Protein AF-A0A357C539-F1 (afdb_monomer_lite)

Secondary structure (DSSP, 8-state):
--HHHHHHHHHHHHHHHHHHHHHHHHHHHHHHHHHH--PPPSS---HHHHHHHHHHHHHHHHHHHHHHHHHHHHHHHHHHHHHHHHHHHHHHHHHHHHSS--S-HHHHHH-EEEEEETTTEEEEEESS-S--B-TT-PBB-TTSPBEEE-TTT--EEE-STT-TT-

Radius of gyration: 34.18 Å; chains: 1; bounding box: 101×42×67 Å

Foldseek 3Di:
DPPVVVVVVVVVVVVVVVVVVVVVVVVVVVVVCVVPDPDDPPPDDDPVVVVVVVVVVVVVVVVVVVVVVVVLVVVLVVQQVVVQVLLLVLQVVVCVVVVFGDPDVLCQQPDWDFDDDPPRDTDTHGSDPDFDADPVRFGAGSVRFGWDADRVVRDIWGPPPPTRVD

pLDDT: mean 78.16, std 15.71, range [50.94, 96.81]

Structure (mmCIF, N/CA/C/O backbone):
data_AF-A0A357C539-F1
#
_entry.id   AF-A0A357C539-F1
#
loop_
_atom_site.group_PDB
_atom_site.id
_atom_site.type_symbol
_atom_site.label_atom_id
_atom_site.label_alt_id
_atom_site.label_comp_id
_atom_site.label_asym_id
_atom_site.label_entity_id
_atom_site.label_seq_id
_atom_site.pdbx_PDB_ins_code
_atom_site.Cartn_x
_atom_site.Cartn_y
_atom_site.Cartn_z
_atom_site.occupancy
_atom_site.B_iso_or_equiv
_atom_site.auth_seq_id
_atom_site.auth_comp_id
_atom_site.auth_as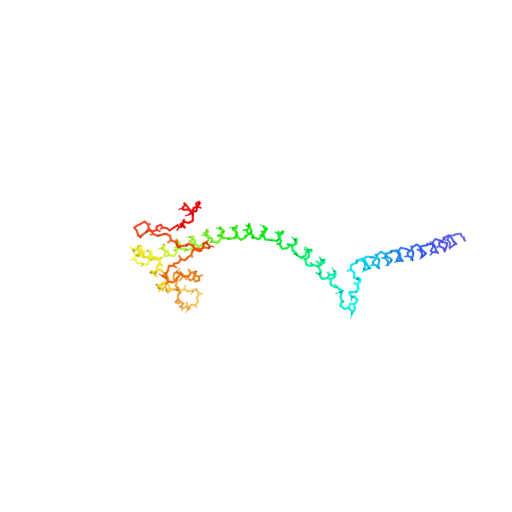ym_id
_atom_site.auth_atom_id
_atom_site.pdbx_PDB_model_num
ATOM 1 N N . MET A 1 1 ? 82.696 26.748 -5.725 1.00 58.19 1 MET A N 1
ATOM 2 C CA . MET A 1 1 ? 81.930 27.420 -6.805 1.00 58.19 1 MET A CA 1
ATOM 3 C C . MET A 1 1 ? 81.273 26.423 -7.784 1.00 58.19 1 MET A C 1
ATOM 5 O O . MET A 1 1 ? 81.082 26.758 -8.939 1.00 58.19 1 MET A O 1
ATOM 9 N N . MET A 1 2 ? 80.866 25.218 -7.344 1.00 52.69 2 MET A N 1
ATOM 10 C CA . MET A 1 2 ? 80.250 24.195 -8.223 1.00 52.69 2 MET A CA 1
ATOM 11 C C . MET A 1 2 ? 78.790 23.841 -7.873 1.00 52.69 2 MET A C 1
ATOM 13 O O . MET A 1 2 ? 78.091 23.266 -8.700 1.00 52.69 2 MET A O 1
ATOM 17 N N . SER A 1 3 ? 78.261 24.247 -6.710 1.00 50.94 3 SER A N 1
ATOM 18 C CA . SER A 1 3 ? 76.890 23.885 -6.295 1.00 50.94 3 SER A CA 1
ATOM 19 C C . SER A 1 3 ? 75.779 24.757 -6.904 1.00 50.94 3 SER A C 1
ATOM 21 O O . SER A 1 3 ? 74.634 24.319 -6.996 1.00 50.94 3 SER A O 1
ATOM 23 N N . LYS A 1 4 ? 76.091 25.978 -7.371 1.00 54.41 4 LYS A N 1
ATOM 24 C CA . LYS A 1 4 ? 75.103 26.871 -8.015 1.00 54.41 4 LYS A CA 1
ATOM 25 C C . LYS A 1 4 ? 74.830 26.515 -9.484 1.00 54.41 4 LYS A C 1
ATOM 27 O O . LYS A 1 4 ? 73.729 26.764 -9.965 1.00 54.41 4 LYS A O 1
ATOM 32 N N . LEU A 1 5 ? 75.794 25.899 -10.174 1.00 54.47 5 LEU A N 1
ATOM 33 C CA . LEU A 1 5 ? 75.649 25.459 -11.569 1.00 54.47 5 LEU A CA 1
ATOM 34 C C . LEU A 1 5 ? 74.793 24.189 -11.686 1.00 54.47 5 LEU A C 1
ATOM 36 O O . LEU A 1 5 ? 73.927 24.121 -12.554 1.00 54.47 5 LEU A O 1
ATOM 40 N N . PHE A 1 6 ? 74.939 23.244 -10.753 1.00 54.19 6 PHE A N 1
ATOM 41 C CA . PHE A 1 6 ? 74.135 22.018 -10.740 1.00 54.19 6 PHE A CA 1
ATOM 42 C C . PHE A 1 6 ? 72.657 22.285 -10.389 1.00 54.19 6 PHE A C 1
ATOM 44 O O . PHE A 1 6 ? 71.750 21.732 -11.009 1.00 54.19 6 PHE A O 1
ATOM 51 N N . LYS A 1 7 ? 72.390 23.231 -9.473 1.00 54.25 7 LYS A N 1
ATOM 52 C CA . LYS A 1 7 ? 71.017 23.627 -9.108 1.00 54.25 7 LYS A CA 1
ATOM 53 C C . LYS A 1 7 ? 70.285 24.366 -10.242 1.00 54.25 7 LYS A C 1
ATOM 55 O O . LYS A 1 7 ? 69.083 24.183 -10.405 1.00 54.25 7 LYS A O 1
ATOM 60 N N . LYS A 1 8 ? 71.002 25.155 -11.058 1.00 52.91 8 LYS A N 1
ATOM 61 C CA . LYS A 1 8 ? 70.430 25.865 -12.221 1.00 52.91 8 LYS A CA 1
ATOM 62 C C . LYS A 1 8 ? 70.112 24.924 -13.392 1.00 52.91 8 LYS A C 1
ATOM 64 O O . LYS A 1 8 ? 69.188 25.206 -14.146 1.00 52.91 8 LYS A O 1
ATOM 69 N N . PHE A 1 9 ? 70.833 23.807 -13.517 1.00 53.62 9 PHE A N 1
ATOM 70 C CA . PHE A 1 9 ? 70.525 22.764 -14.500 1.00 53.62 9 PHE A CA 1
ATOM 71 C C . PHE A 1 9 ? 69.308 21.928 -14.067 1.00 53.62 9 PHE A C 1
ATOM 73 O O . PHE A 1 9 ? 68.380 21.757 -14.848 1.00 53.62 9 PHE A O 1
ATOM 80 N N . SER A 1 10 ? 69.233 21.540 -12.786 1.00 55.34 10 SER A N 1
ATOM 81 C CA . SER A 1 10 ? 68.097 20.776 -12.241 1.00 55.34 10 SER A CA 1
ATOM 82 C C . SER A 1 10 ? 66.758 21.538 -12.253 1.00 55.34 10 SER A C 1
ATOM 84 O O . SER A 1 10 ? 65.717 20.912 -12.429 1.00 55.34 10 SER A O 1
ATOM 86 N N . MET A 1 11 ? 66.763 22.874 -12.134 1.00 54.34 11 MET A N 1
ATOM 87 C CA . MET A 1 11 ? 65.548 23.706 -12.247 1.00 54.34 11 MET A CA 1
ATOM 88 C C . MET A 1 11 ? 65.058 23.928 -13.688 1.00 54.34 11 MET A C 1
ATOM 90 O O . MET A 1 11 ? 63.922 24.356 -13.879 1.00 54.34 11 MET A O 1
ATOM 94 N N . ARG A 1 12 ? 65.891 23.678 -14.708 1.00 55.75 12 ARG A N 1
ATOM 95 C CA . ARG A 1 12 ? 65.508 23.887 -16.115 1.00 55.75 12 ARG A CA 1
ATOM 96 C C . ARG A 1 12 ? 64.710 22.708 -16.680 1.00 55.75 12 ARG A C 1
ATOM 98 O O . ARG A 1 12 ? 63.835 22.922 -17.513 1.00 55.75 12 ARG A O 1
ATOM 105 N N . ASP A 1 13 ? 64.956 21.501 -16.174 1.00 56.69 13 ASP A N 1
ATOM 106 C CA . ASP A 1 13 ? 64.298 20.278 -16.652 1.00 56.69 13 ASP A CA 1
ATOM 107 C C . ASP A 1 13 ? 62.972 19.979 -15.927 1.00 56.69 13 ASP A C 1
ATOM 109 O O . ASP A 1 13 ? 62.104 19.304 -16.484 1.00 56.69 13 ASP A O 1
ATOM 113 N N . SER A 1 14 ? 62.755 20.523 -14.721 1.00 58.53 14 SER A N 1
ATOM 114 C CA . SER A 1 14 ? 61.496 20.342 -13.979 1.00 58.53 14 SER A CA 1
ATOM 115 C C . SER A 1 14 ? 60.322 21.093 -14.619 1.00 58.53 14 SER A C 1
ATOM 117 O O . SER A 1 14 ? 59.247 20.524 -14.783 1.00 58.53 14 SER A O 1
ATOM 119 N N . GLY A 1 15 ? 60.537 22.330 -15.086 1.00 59.41 15 GLY A N 1
ATOM 120 C CA . GLY A 1 15 ? 59.488 23.128 -15.740 1.00 59.41 15 GLY A CA 1
ATOM 121 C C . GLY A 1 15 ? 59.016 22.565 -17.090 1.00 59.41 15 GLY A C 1
ATOM 122 O O . GLY A 1 15 ? 57.863 22.762 -17.479 1.00 59.41 15 GLY A O 1
ATOM 123 N N . PHE A 1 16 ? 59.874 21.822 -17.800 1.00 58.28 16 PHE A N 1
ATOM 124 C CA . PHE A 1 16 ? 59.505 21.155 -19.054 1.00 58.28 16 PHE A CA 1
ATOM 125 C C . PHE A 1 16 ? 58.640 19.909 -18.809 1.00 58.28 16 PHE A C 1
ATOM 127 O O . PHE A 1 16 ? 57.715 19.641 -19.575 1.00 58.28 16 PHE A O 1
ATOM 134 N N . LYS A 1 17 ? 58.891 19.177 -17.715 1.00 58.53 17 LYS A N 1
ATOM 135 C CA . LYS A 1 17 ? 58.128 17.976 -17.352 1.00 58.53 17 LYS A CA 1
ATOM 136 C C . LYS A 1 17 ? 56.713 18.318 -16.867 1.00 58.53 17 LYS A C 1
ATOM 138 O O . LYS A 1 17 ? 55.757 17.707 -17.340 1.00 58.53 17 LYS A O 1
ATOM 143 N N . ASP A 1 18 ? 56.566 19.374 -16.066 1.00 60.31 18 ASP A N 1
ATOM 144 C CA . ASP A 1 18 ? 55.257 19.866 -15.603 1.00 60.31 18 ASP A CA 1
ATOM 145 C C . ASP A 1 18 ? 54.414 20.446 -16.759 1.00 60.31 18 ASP A C 1
ATOM 147 O O . ASP A 1 18 ? 53.193 20.268 -16.823 1.00 60.31 18 ASP A O 1
ATOM 151 N N . SER A 1 19 ? 55.067 21.074 -17.744 1.00 60.16 19 SER A N 1
ATOM 152 C CA . SER A 1 19 ? 54.404 21.554 -18.967 1.00 60.16 19 SER A CA 1
ATOM 153 C C . SER A 1 19 ? 53.908 20.397 -19.849 1.00 60.16 19 SER A C 1
ATOM 155 O O . SER A 1 19 ? 52.830 20.473 -20.433 1.00 60.16 19 SER A O 1
ATOM 157 N N . GLN A 1 20 ? 54.653 19.290 -19.927 1.00 62.91 20 GLN A N 1
ATOM 158 C CA . GLN A 1 20 ? 54.233 18.100 -20.678 1.00 62.91 20 GLN A CA 1
ATOM 159 C C . GLN A 1 20 ? 53.087 17.351 -19.978 1.00 62.91 20 GLN A C 1
ATOM 161 O O . GLN A 1 20 ? 52.153 16.894 -20.641 1.00 62.91 20 GLN A O 1
ATOM 166 N N . GLU A 1 21 ? 53.103 17.258 -18.645 1.00 62.12 21 GLU A N 1
ATOM 167 C CA . GLU A 1 21 ? 52.018 16.627 -17.882 1.00 62.12 21 GLU A CA 1
ATOM 168 C C . GLU A 1 21 ? 50.714 17.432 -17.940 1.00 62.12 21 GLU A C 1
ATOM 170 O O . GLU A 1 21 ? 49.644 16.853 -18.147 1.00 62.12 21 GLU A O 1
ATOM 175 N N . THR A 1 22 ? 50.786 18.763 -17.853 1.00 61.53 22 THR A N 1
ATOM 176 C CA . THR A 1 22 ? 49.608 19.641 -17.981 1.00 61.53 22 THR A CA 1
ATOM 177 C C . THR A 1 22 ? 49.004 19.600 -19.389 1.00 61.53 22 THR A C 1
ATOM 179 O O . THR A 1 22 ? 47.782 19.484 -19.523 1.00 61.53 22 THR A O 1
ATOM 182 N N . LEU A 1 23 ? 49.827 19.557 -20.445 1.00 60.47 23 LEU A N 1
ATOM 183 C CA . LEU A 1 23 ? 49.361 19.359 -21.826 1.00 60.47 23 LEU A CA 1
ATOM 184 C C . LEU A 1 23 ? 48.703 17.986 -22.036 1.00 60.47 23 LEU A C 1
ATOM 186 O O . LEU A 1 23 ? 47.697 17.881 -22.745 1.00 60.47 23 LEU A O 1
ATOM 190 N N . ASN A 1 24 ? 49.224 16.930 -21.404 1.00 63.22 24 ASN A N 1
ATOM 191 C CA . ASN A 1 24 ? 48.674 15.580 -21.530 1.00 63.22 24 ASN A CA 1
ATOM 192 C C . ASN A 1 24 ? 47.363 15.414 -20.733 1.00 63.22 24 ASN A C 1
ATOM 194 O O . ASN A 1 24 ? 46.411 14.795 -21.217 1.00 63.22 24 ASN A O 1
ATOM 198 N N . GLN A 1 25 ? 47.249 16.045 -19.558 1.00 60.94 25 GLN A N 1
ATOM 199 C CA . GLN A 1 25 ? 45.992 16.121 -18.802 1.00 60.94 25 GLN A CA 1
ATOM 200 C C . GLN A 1 25 ? 44.920 16.942 -19.539 1.00 60.94 25 GLN A C 1
ATOM 202 O O . GLN A 1 25 ? 43.749 16.547 -19.572 1.00 60.94 25 GLN A O 1
ATOM 207 N N . GLN A 1 26 ? 45.311 18.034 -20.203 1.00 61.06 26 GLN A N 1
ATOM 208 C CA . GLN A 1 26 ? 44.409 18.850 -21.018 1.00 61.06 26 GLN A CA 1
ATOM 209 C C . GLN A 1 26 ? 43.942 18.106 -22.280 1.00 61.06 26 GLN A C 1
ATOM 211 O O . GLN A 1 26 ? 42.751 18.142 -22.603 1.00 61.06 26 GLN A O 1
ATOM 216 N N . LYS A 1 27 ? 44.828 17.348 -22.949 1.00 58.50 27 LYS A N 1
ATOM 217 C CA . LYS A 1 27 ? 44.457 16.444 -24.055 1.00 58.50 27 LYS A CA 1
ATOM 218 C C . LYS A 1 27 ? 43.490 15.349 -23.606 1.00 58.50 27 LYS A C 1
ATOM 220 O O . LYS A 1 27 ? 42.520 15.095 -24.315 1.00 58.50 27 LYS A O 1
ATOM 225 N N . ARG A 1 28 ? 43.690 14.740 -22.428 1.00 58.22 28 ARG A N 1
ATOM 226 C CA . ARG A 1 28 ? 42.778 13.712 -21.891 1.00 58.22 28 ARG A CA 1
ATOM 227 C C . ARG A 1 28 ? 41.391 14.276 -21.573 1.00 58.22 28 ARG A C 1
ATOM 229 O O . ARG A 1 28 ? 40.406 13.720 -22.050 1.00 58.22 28 ARG A O 1
ATOM 236 N N . LYS A 1 29 ? 41.286 15.416 -20.877 1.00 56.25 29 LYS A N 1
ATOM 237 C CA . LYS A 1 29 ? 39.982 16.065 -20.614 1.00 56.25 29 LYS A CA 1
ATOM 238 C C . LYS A 1 29 ? 39.277 16.530 -21.898 1.00 56.25 29 LYS A C 1
ATOM 240 O O . LYS A 1 29 ? 38.065 16.374 -22.020 1.00 56.25 29 LYS A O 1
ATOM 245 N N . SER A 1 30 ? 40.028 17.042 -22.875 1.00 56.03 30 SER A N 1
ATOM 246 C CA . SER A 1 30 ? 39.512 17.426 -24.200 1.00 56.03 30 SER A CA 1
ATOM 247 C C . SER A 1 30 ? 39.013 16.220 -25.006 1.00 56.03 30 SER A C 1
ATOM 249 O O . SER A 1 30 ? 37.950 16.275 -25.626 1.00 56.03 30 SER A O 1
ATOM 251 N N . SER A 1 31 ? 39.738 15.100 -24.946 1.00 55.47 31 SER A N 1
ATOM 252 C CA . SER A 1 31 ? 39.380 13.882 -25.673 1.00 55.47 31 SER A CA 1
ATOM 253 C C . SER A 1 31 ? 38.133 13.200 -25.108 1.00 55.47 31 SER A C 1
ATOM 255 O O . SER A 1 31 ? 37.327 12.695 -25.884 1.00 55.47 31 SER A O 1
ATOM 257 N N . PHE A 1 32 ? 37.926 13.231 -23.788 1.00 56.06 32 PHE A N 1
ATOM 258 C CA . PHE A 1 32 ? 36.685 12.735 -23.179 1.00 56.06 32 PHE A CA 1
ATOM 259 C C . PHE A 1 32 ? 35.474 13.600 -23.547 1.00 56.06 32 PHE A C 1
ATOM 261 O O . PHE A 1 32 ? 34.405 13.070 -23.847 1.00 56.06 32 PHE A O 1
ATOM 268 N N . LYS A 1 33 ? 35.644 14.929 -23.614 1.00 53.41 33 LYS A N 1
ATOM 269 C CA . LYS A 1 33 ? 34.557 15.836 -24.014 1.00 53.41 33 LYS A CA 1
ATOM 270 C C . LYS A 1 33 ? 34.108 15.597 -25.464 1.00 53.41 33 LYS A C 1
ATOM 272 O O . LYS A 1 33 ? 32.923 15.711 -25.755 1.00 53.41 33 LYS A O 1
ATOM 277 N N . LYS A 1 34 ? 35.028 15.208 -26.356 1.00 53.62 34 LYS A N 1
ATOM 278 C CA . LYS A 1 34 ? 34.727 14.895 -27.766 1.00 53.62 34 LYS A CA 1
ATOM 279 C C . LYS A 1 34 ? 33.946 13.597 -27.975 1.00 53.62 34 LYS A C 1
ATOM 281 O O . LYS A 1 34 ? 33.215 13.510 -28.954 1.00 53.62 34 LYS A O 1
ATOM 286 N N . ILE A 1 35 ? 34.093 12.617 -27.084 1.00 58.28 35 ILE A N 1
ATOM 287 C CA . ILE A 1 35 ? 33.350 11.349 -27.168 1.00 58.28 35 ILE A CA 1
ATOM 288 C C . ILE A 1 35 ? 31.910 11.522 -26.672 1.00 58.28 35 ILE A C 1
ATOM 290 O O . ILE A 1 35 ? 31.008 10.893 -27.211 1.00 58.28 35 ILE A O 1
ATOM 294 N N . PHE A 1 36 ? 31.685 12.393 -25.684 1.00 58.88 36 PHE A N 1
ATOM 295 C CA . PHE A 1 36 ? 30.380 12.508 -25.029 1.00 58.88 36 PHE A CA 1
ATOM 296 C C . PHE A 1 36 ? 29.528 13.704 -25.485 1.00 58.88 36 PHE A C 1
ATOM 298 O O . PHE A 1 36 ? 28.321 13.696 -25.285 1.00 58.88 36 PHE A O 1
ATOM 305 N N . LEU A 1 37 ? 30.111 14.738 -26.102 1.00 60.44 37 LEU A N 1
ATOM 306 C CA . LEU A 1 37 ? 29.388 15.969 -26.454 1.00 60.44 37 LEU A CA 1
ATOM 307 C C . LEU A 1 37 ? 29.718 16.429 -27.875 1.00 60.44 37 LEU A C 1
ATOM 309 O O . LEU A 1 37 ? 30.189 17.549 -28.085 1.00 60.44 37 LEU A O 1
ATOM 313 N N . LYS A 1 38 ? 29.476 15.573 -28.872 1.00 57.16 38 LYS A N 1
ATOM 314 C CA . LYS A 1 38 ? 29.286 16.086 -30.232 1.00 57.16 38 LYS A CA 1
ATOM 315 C C . LYS A 1 38 ? 27.927 16.803 -30.228 1.00 57.16 38 LYS A C 1
ATOM 317 O O . LYS A 1 38 ? 26.933 16.133 -29.952 1.00 57.16 38 LYS A O 1
ATOM 322 N N . PRO A 1 39 ? 27.862 18.131 -30.444 1.00 57.00 39 PRO A N 1
ATOM 323 C CA . PRO A 1 39 ? 26.578 18.808 -30.542 1.00 57.00 39 PRO A CA 1
ATOM 324 C C . PRO A 1 39 ? 25.796 18.160 -31.683 1.00 57.00 39 PRO A C 1
ATOM 326 O O . PRO A 1 39 ? 26.326 17.985 -32.785 1.00 57.00 39 PRO A O 1
ATOM 329 N N . PHE A 1 40 ? 24.569 17.739 -31.380 1.00 59.47 40 PHE A N 1
ATOM 330 C CA . PHE A 1 40 ? 23.603 17.335 -32.390 1.00 59.47 40 PHE A CA 1
ATOM 331 C C . PHE A 1 40 ? 23.478 18.501 -33.371 1.00 59.47 40 PHE A C 1
ATOM 333 O O . PHE A 1 40 ? 23.222 19.632 -32.964 1.00 59.47 40 PHE A O 1
ATOM 340 N N . ASN A 1 41 ? 23.781 18.239 -34.638 1.00 56.94 41 ASN A N 1
ATOM 341 C CA . ASN A 1 41 ? 23.770 19.239 -35.696 1.00 56.94 41 ASN A CA 1
ATOM 342 C C . ASN A 1 41 ? 22.386 19.918 -35.723 1.00 56.94 41 ASN A C 1
ATOM 344 O O . ASN A 1 41 ? 21.377 19.221 -35.660 1.00 56.94 41 ASN A O 1
ATOM 348 N N . GLU A 1 42 ? 22.320 21.248 -35.827 1.00 63.41 42 GLU A N 1
ATOM 349 C CA . GLU A 1 42 ? 21.068 22.037 -35.773 1.00 63.41 42 GLU A CA 1
ATOM 350 C C . GLU A 1 42 ? 20.179 21.892 -37.031 1.00 63.41 42 GLU A C 1
ATOM 352 O O . GLU A 1 42 ? 19.358 22.746 -37.353 1.00 63.41 42 GLU A O 1
ATOM 357 N N . ILE A 1 43 ? 20.325 20.784 -37.756 1.00 59.78 43 ILE A N 1
ATOM 358 C CA . ILE A 1 43 ? 19.517 20.403 -38.910 1.00 59.78 43 ILE A CA 1
ATOM 359 C C . ILE A 1 43 ? 18.987 19.012 -38.577 1.00 59.78 43 ILE A C 1
ATOM 361 O O . ILE A 1 43 ? 19.771 18.067 -38.487 1.00 59.78 43 ILE A O 1
ATOM 365 N N . GLY A 1 44 ? 17.680 18.930 -38.312 1.00 62.62 44 GLY A N 1
ATOM 366 C CA . GLY A 1 44 ? 16.998 17.755 -37.771 1.00 62.62 44 GLY A CA 1
ATOM 367 C C . GLY A 1 44 ? 17.462 16.441 -38.398 1.00 62.62 44 GLY A C 1
ATOM 368 O O . GLY A 1 44 ? 17.473 16.293 -39.621 1.0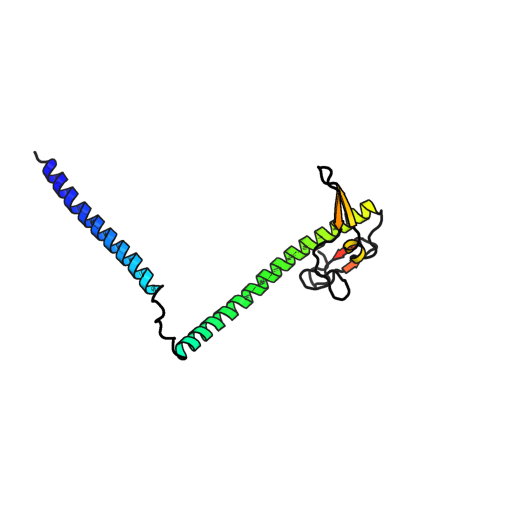0 62.62 44 GLY A O 1
ATOM 369 N N . GLY A 1 45 ? 17.854 15.506 -37.531 1.00 64.94 45 GLY A N 1
ATOM 370 C CA . GLY A 1 45 ? 18.264 14.158 -37.897 1.00 64.94 45 GLY A CA 1
ATOM 371 C C . GLY A 1 45 ? 17.247 13.495 -38.815 1.00 64.94 45 GLY A C 1
ATOM 372 O O . GLY A 1 45 ? 16.051 13.501 -38.527 1.00 64.94 45 GLY A O 1
ATOM 373 N N . GLY A 1 46 ? 17.708 12.958 -39.945 1.00 83.44 46 GLY A N 1
ATOM 374 C CA . GLY A 1 46 ? 16.839 12.309 -40.926 1.00 83.44 46 GLY A CA 1
ATOM 375 C C . GLY A 1 46 ? 16.064 11.121 -40.340 1.00 83.44 46 GLY A C 1
ATOM 376 O O . GLY A 1 46 ? 16.352 10.640 -39.247 1.00 83.44 46 GLY A O 1
ATOM 377 N N . ILE A 1 47 ? 15.107 10.590 -41.106 1.00 85.00 47 ILE A N 1
ATOM 378 C CA . ILE A 1 47 ? 14.189 9.509 -40.685 1.00 85.00 47 ILE A CA 1
ATOM 379 C C . ILE A 1 47 ? 14.929 8.329 -40.033 1.00 85.00 47 ILE A C 1
ATOM 381 O O . ILE A 1 47 ? 14.476 7.787 -39.028 1.00 85.00 47 ILE A O 1
ATOM 385 N N . VAL A 1 48 ? 16.096 7.965 -40.570 1.00 88.88 48 VAL A N 1
ATOM 386 C CA . VAL A 1 48 ? 16.933 6.868 -40.062 1.00 88.88 48 VAL A CA 1
ATOM 387 C C . VAL A 1 48 ? 17.400 7.109 -38.622 1.00 88.88 48 VAL A C 1
ATOM 389 O O . VAL A 1 48 ? 17.426 6.174 -37.826 1.00 88.88 48 VAL A O 1
ATOM 392 N N . GLU A 1 49 ? 17.737 8.345 -38.259 1.00 86.00 49 GLU A N 1
ATOM 393 C CA . GLU A 1 49 ? 18.185 8.684 -36.908 1.00 86.00 49 GLU A CA 1
ATOM 394 C C . GLU A 1 49 ? 17.032 8.591 -35.910 1.00 86.00 49 GLU A C 1
ATOM 396 O O . GLU A 1 49 ? 17.179 7.973 -34.859 1.00 86.00 49 GLU A O 1
ATOM 401 N N . SER A 1 50 ? 15.849 9.093 -36.270 1.00 87.94 50 SER A N 1
ATOM 402 C CA . SER A 1 50 ? 14.652 8.904 -35.446 1.00 87.94 50 SER A CA 1
ATOM 403 C C . SER A 1 50 ? 14.278 7.425 -35.303 1.00 87.94 50 SER A C 1
ATOM 405 O O . SER A 1 50 ? 13.918 7.001 -34.208 1.00 87.94 50 SER A O 1
ATOM 407 N N . MET A 1 51 ? 14.417 6.610 -36.358 1.00 90.88 51 MET A N 1
ATOM 408 C CA . MET A 1 51 ? 14.197 5.160 -36.262 1.00 90.88 51 MET A CA 1
ATOM 409 C C . MET A 1 51 ? 15.189 4.501 -35.301 1.00 90.88 51 MET A C 1
ATOM 411 O O . MET A 1 51 ? 14.780 3.711 -34.454 1.00 90.88 51 MET A O 1
ATOM 415 N N . LEU A 1 52 ? 16.475 4.852 -35.385 1.00 92.00 52 LEU A N 1
ATOM 416 C CA . LEU A 1 52 ? 17.497 4.336 -34.475 1.00 92.00 52 LEU A CA 1
ATOM 417 C C . LEU A 1 52 ? 17.205 4.727 -33.019 1.00 92.00 52 LEU A C 1
ATOM 419 O O . LEU A 1 52 ? 17.288 3.879 -32.131 1.00 92.00 52 LEU A O 1
ATOM 423 N N . VAL A 1 53 ? 16.819 5.982 -32.774 1.00 93.12 53 VAL A N 1
ATOM 424 C CA . VAL A 1 53 ? 16.431 6.458 -31.439 1.00 93.12 53 VAL A CA 1
ATOM 425 C C . VAL A 1 53 ? 15.239 5.666 -30.914 1.00 93.12 53 VAL A C 1
ATOM 427 O O . VAL A 1 53 ? 15.292 5.187 -29.786 1.00 93.12 53 VAL A O 1
ATOM 430 N N . LEU A 1 54 ? 14.194 5.463 -31.721 1.00 94.38 54 LEU A N 1
ATOM 431 C CA . LEU A 1 54 ? 13.025 4.678 -31.314 1.00 94.38 54 LEU A CA 1
ATOM 432 C C . LEU A 1 54 ? 13.381 3.217 -31.010 1.00 94.38 54 LEU A C 1
ATOM 434 O O . LEU A 1 54 ? 12.853 2.658 -30.050 1.00 94.38 54 LEU A O 1
ATOM 438 N N . ILE A 1 55 ? 14.300 2.612 -31.767 1.00 96.44 55 ILE A N 1
ATOM 439 C CA . ILE A 1 55 ? 14.781 1.248 -31.508 1.00 96.44 55 ILE A CA 1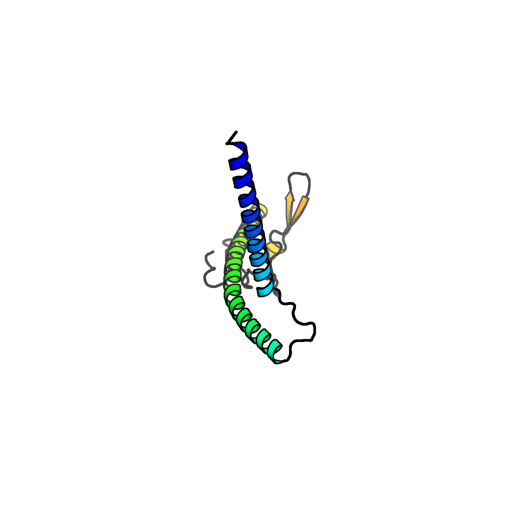
ATOM 440 C C . ILE A 1 55 ? 15.473 1.179 -30.142 1.00 96.44 55 ILE A C 1
ATOM 442 O O . ILE A 1 55 ? 15.109 0.347 -29.311 1.00 96.44 55 ILE A O 1
ATOM 446 N N . VAL A 1 56 ? 16.427 2.076 -29.873 1.00 95.81 56 VAL A N 1
ATOM 447 C CA . VAL A 1 56 ? 17.143 2.098 -28.586 1.00 95.81 56 VAL A CA 1
ATOM 448 C C . VAL A 1 56 ? 16.189 2.428 -27.433 1.00 95.81 56 VAL A C 1
ATOM 450 O O . VAL A 1 56 ? 16.235 1.770 -26.395 1.00 95.81 56 VAL A O 1
ATOM 453 N N . MET A 1 57 ? 15.276 3.384 -27.622 1.00 96.19 57 MET A N 1
ATOM 454 C CA . MET A 1 57 ? 14.246 3.732 -26.638 1.00 96.19 57 MET A CA 1
ATOM 455 C C . MET A 1 57 ? 13.339 2.545 -26.311 1.00 96.19 57 MET A C 1
ATOM 457 O O . MET A 1 57 ? 13.051 2.309 -25.142 1.00 96.19 57 MET A O 1
ATOM 461 N N . SER A 1 58 ? 12.931 1.765 -27.314 1.00 96.62 58 SER A N 1
ATOM 462 C CA . SER A 1 58 ? 12.080 0.586 -27.110 1.00 96.62 58 SER A CA 1
ATOM 463 C C . SER A 1 58 ? 12.781 -0.467 -26.254 1.00 96.62 58 SER A C 1
ATOM 465 O O . SER A 1 58 ? 12.184 -1.000 -25.322 1.00 96.62 58 SER A O 1
ATOM 467 N N . ILE A 1 59 ? 14.068 -0.720 -26.514 1.00 95.81 59 ILE A N 1
ATOM 468 C CA . ILE A 1 59 ? 14.875 -1.648 -25.710 1.00 95.81 59 ILE A CA 1
ATOM 469 C C . ILE A 1 59 ? 14.979 -1.149 -24.263 1.00 95.81 59 ILE A C 1
ATOM 471 O O . ILE A 1 59 ? 14.798 -1.930 -23.329 1.00 95.81 59 ILE A O 1
ATOM 475 N N . LEU A 1 60 ? 15.218 0.151 -24.063 1.00 96.81 60 LEU A N 1
ATOM 476 C CA . LEU A 1 60 ? 15.293 0.740 -22.725 1.00 96.81 60 LEU A CA 1
ATOM 477 C C . LEU A 1 60 ? 13.974 0.605 -21.958 1.00 96.81 60 LEU A C 1
ATOM 479 O O . LEU A 1 60 ? 13.999 0.235 -20.787 1.00 96.81 60 LEU A O 1
ATOM 483 N N . VAL A 1 61 ? 12.832 0.857 -22.605 1.00 95.94 61 VAL A N 1
ATOM 484 C CA . VAL A 1 61 ? 11.514 0.721 -21.965 1.00 95.94 61 VAL A CA 1
ATOM 485 C C . VAL A 1 61 ? 11.303 -0.703 -21.454 1.00 95.94 61 VAL A C 1
ATOM 487 O O . VAL A 1 61 ? 10.912 -0.876 -20.303 1.00 95.94 61 VAL A O 1
ATOM 490 N N . VAL A 1 62 ? 11.623 -1.719 -22.262 1.00 94.75 62 VAL A N 1
ATOM 491 C CA . VAL A 1 62 ? 11.468 -3.130 -21.867 1.00 94.75 62 VAL A CA 1
ATOM 492 C C . VAL A 1 62 ? 12.288 -3.457 -20.614 1.00 94.75 62 VAL A C 1
ATOM 494 O O . VAL A 1 62 ? 11.770 -4.085 -19.694 1.00 94.75 62 VAL A O 1
ATOM 497 N N . VAL A 1 63 ? 13.537 -2.988 -20.539 1.00 93.62 63 VAL A N 1
ATOM 498 C CA . VAL A 1 63 ? 14.409 -3.221 -19.371 1.00 93.62 63 VAL A CA 1
ATOM 499 C C . VAL A 1 63 ? 13.886 -2.512 -18.117 1.00 93.62 63 VAL A C 1
ATOM 501 O O . VAL A 1 63 ? 13.976 -3.047 -17.013 1.00 93.62 63 VAL A O 1
ATOM 504 N N . VAL A 1 64 ? 13.332 -1.307 -18.266 1.00 93.31 64 VAL A N 1
ATOM 505 C CA . VAL A 1 64 ? 12.806 -0.529 -17.135 1.00 93.31 64 VAL A CA 1
ATOM 506 C C . VAL A 1 64 ? 11.539 -1.158 -16.552 1.00 93.31 64 VAL A C 1
ATOM 508 O O . VAL A 1 64 ? 11.393 -1.175 -15.329 1.00 93.31 64 VAL A O 1
ATOM 511 N N . VAL A 1 65 ? 10.646 -1.690 -17.393 1.00 91.75 65 VAL A N 1
ATOM 512 C CA . VAL A 1 65 ? 9.372 -2.287 -16.950 1.00 91.75 65 VAL A CA 1
ATOM 513 C C . VAL A 1 65 ? 9.603 -3.458 -15.993 1.00 91.75 65 VAL A C 1
ATOM 515 O O . VAL A 1 65 ? 9.031 -3.465 -14.906 1.00 91.75 65 VAL A O 1
ATOM 518 N N . ASP A 1 66 ? 10.489 -4.394 -16.340 1.00 89.38 66 ASP A N 1
ATOM 519 C CA . ASP A 1 66 ? 10.776 -5.571 -15.502 1.00 89.38 66 ASP A CA 1
ATOM 520 C C . ASP A 1 66 ? 11.293 -5.172 -14.107 1.00 89.38 66 ASP A C 1
ATOM 522 O O . ASP A 1 66 ? 10.882 -5.697 -13.068 1.00 89.38 66 ASP A O 1
ATOM 526 N N . ARG A 1 67 ? 12.148 -4.144 -14.057 1.00 89.62 67 ARG A N 1
ATOM 527 C CA . ARG A 1 67 ? 12.691 -3.651 -12.789 1.00 89.62 67 ARG A CA 1
ATOM 528 C C . ARG A 1 67 ? 11.649 -2.927 -11.936 1.00 89.62 67 ARG A C 1
ATOM 530 O O . ARG A 1 67 ? 11.730 -2.992 -10.707 1.00 89.62 67 ARG A O 1
ATOM 537 N N . TYR A 1 68 ? 10.717 -2.214 -12.562 1.00 90.56 68 TYR A N 1
ATOM 538 C CA . TYR A 1 68 ? 9.723 -1.403 -11.865 1.00 90.56 68 TYR A CA 1
ATOM 539 C C . TYR A 1 68 ? 8.769 -2.260 -11.025 1.00 90.56 68 TYR A C 1
ATOM 541 O O . TYR A 1 68 ? 8.565 -1.961 -9.847 1.00 90.56 68 TYR A O 1
ATOM 549 N N . GLU A 1 69 ? 8.266 -3.361 -11.586 1.00 88.81 69 GLU A N 1
ATOM 550 C CA . GLU A 1 69 ? 7.305 -4.246 -10.912 1.00 88.81 69 GLU A CA 1
ATOM 551 C C . GLU A 1 69 ? 7.845 -4.789 -9.580 1.00 88.81 69 GLU A C 1
ATOM 553 O O . GLU A 1 69 ? 7.162 -4.732 -8.558 1.00 88.81 69 GLU A O 1
ATOM 558 N N . THR A 1 70 ? 9.112 -5.219 -9.548 1.00 89.00 70 THR A N 1
ATOM 559 C CA . THR A 1 70 ? 9.731 -5.772 -8.327 1.00 89.00 70 THR A CA 1
ATOM 560 C C . THR A 1 70 ? 9.807 -4.733 -7.203 1.00 89.00 70 THR A C 1
ATOM 562 O O . THR A 1 70 ? 9.495 -5.025 -6.049 1.00 89.00 70 THR A O 1
ATOM 565 N N . ILE A 1 71 ? 10.200 -3.499 -7.535 1.00 90.31 71 ILE A N 1
ATOM 566 C CA . ILE A 1 71 ? 10.339 -2.414 -6.553 1.00 90.31 71 ILE A CA 1
ATOM 567 C C . ILE A 1 71 ? 8.967 -2.027 -5.997 1.00 90.31 71 ILE A C 1
ATOM 569 O O . ILE A 1 71 ? 8.813 -1.830 -4.790 1.00 90.31 71 ILE A O 1
ATOM 573 N N . VAL A 1 72 ? 7.963 -1.930 -6.872 1.00 91.75 72 VAL A N 1
ATOM 574 C CA . VAL A 1 72 ? 6.592 -1.613 -6.467 1.00 91.75 72 VAL A CA 1
ATOM 575 C C . VAL A 1 72 ? 6.026 -2.714 -5.579 1.00 91.75 72 VAL A C 1
ATOM 577 O O . VAL A 1 72 ? 5.401 -2.410 -4.565 1.00 91.75 72 VAL A O 1
ATOM 580 N N . GLU A 1 73 ? 6.264 -3.984 -5.903 1.00 91.62 73 GLU A N 1
ATOM 581 C CA . GLU A 1 73 ? 5.775 -5.097 -5.093 1.00 91.62 73 GLU A CA 1
ATOM 582 C C . GLU A 1 73 ? 6.384 -5.091 -3.682 1.00 91.62 73 GLU A C 1
ATOM 584 O O . GLU A 1 73 ? 5.661 -5.245 -2.696 1.00 91.62 73 GLU A O 1
ATOM 589 N N . GLU A 1 74 ? 7.693 -4.865 -3.551 1.00 92.62 74 GLU A N 1
ATOM 590 C CA . GLU A 1 74 ? 8.353 -4.742 -2.245 1.00 92.62 74 GLU A CA 1
ATOM 591 C C . GLU A 1 74 ? 7.826 -3.548 -1.441 1.00 92.62 74 GLU A C 1
ATOM 593 O O . GLU A 1 74 ? 7.518 -3.687 -0.253 1.00 92.62 74 GLU A O 1
ATOM 598 N N . ALA A 1 75 ? 7.649 -2.395 -2.091 1.00 93.62 75 ALA A N 1
ATOM 599 C CA . ALA A 1 75 ? 7.076 -1.214 -1.458 1.00 93.62 75 ALA A CA 1
ATOM 600 C C . ALA A 1 75 ? 5.649 -1.482 -0.951 1.00 93.62 75 ALA A C 1
ATOM 602 O O . ALA A 1 75 ? 5.334 -1.152 0.195 1.00 93.62 75 ALA A O 1
ATOM 603 N N . LYS A 1 76 ? 4.814 -2.156 -1.754 1.00 93.25 76 LYS A N 1
ATOM 604 C CA . LYS A 1 76 ? 3.453 -2.562 -1.368 1.00 93.25 76 LYS A CA 1
ATOM 605 C C . LYS A 1 76 ? 3.451 -3.497 -0.157 1.00 93.25 76 LYS A C 1
ATOM 607 O O . LYS A 1 76 ? 2.632 -3.316 0.739 1.00 93.25 76 LYS A O 1
ATOM 612 N N . LYS A 1 77 ? 4.392 -4.446 -0.062 1.00 94.50 77 LYS A N 1
ATOM 613 C CA . LYS A 1 77 ? 4.529 -5.340 1.111 1.00 94.50 77 LYS A CA 1
ATOM 614 C C . LYS A 1 77 ? 4.847 -4.563 2.390 1.00 94.50 77 LYS A C 1
ATOM 616 O O . LYS A 1 77 ? 4.244 -4.809 3.434 1.00 94.50 77 LYS A O 1
ATOM 621 N N . VAL A 1 78 ? 5.792 -3.625 2.320 1.00 94.44 78 VAL A N 1
ATOM 622 C CA . VAL A 1 78 ? 6.173 -2.796 3.475 1.00 94.44 78 VAL A CA 1
ATOM 623 C C . VAL A 1 78 ? 5.022 -1.881 3.891 1.00 94.44 78 VAL A C 1
ATOM 625 O O . VAL A 1 78 ? 4.710 -1.800 5.082 1.00 94.44 78 VAL A O 1
ATOM 628 N N . ALA A 1 79 ? 4.356 -1.252 2.919 1.00 92.69 79 ALA A N 1
ATOM 629 C CA . ALA A 1 79 ? 3.169 -0.440 3.153 1.00 92.69 79 ALA A CA 1
ATOM 630 C C . ALA A 1 79 ? 2.063 -1.260 3.829 1.00 92.69 79 ALA A C 1
ATOM 632 O O . ALA A 1 79 ? 1.569 -0.849 4.875 1.00 92.69 79 ALA A O 1
ATOM 633 N N . LEU A 1 80 ? 1.771 -2.467 3.330 1.00 93.88 80 LEU A N 1
ATOM 634 C CA . LEU A 1 80 ? 0.726 -3.332 3.880 1.00 93.88 80 LEU A CA 1
ATOM 635 C C . LEU A 1 80 ? 0.994 -3.670 5.350 1.00 93.88 80 LEU A C 1
ATOM 637 O O . LEU A 1 80 ? 0.103 -3.584 6.193 1.00 93.88 80 LEU A O 1
ATOM 641 N N . LYS A 1 81 ? 2.238 -4.027 5.685 1.00 93.81 81 LYS A N 1
ATOM 642 C CA . LYS A 1 81 ? 2.615 -4.327 7.072 1.00 93.81 81 LYS A CA 1
ATOM 643 C C . LYS A 1 81 ? 2.429 -3.114 7.988 1.00 93.81 81 LYS A C 1
ATOM 645 O O . LYS A 1 81 ? 1.965 -3.262 9.119 1.00 93.81 81 LYS A O 1
ATOM 650 N N . SER A 1 82 ? 2.802 -1.929 7.508 1.00 93.19 82 SER A N 1
ATOM 651 C CA . SER A 1 82 ? 2.624 -0.672 8.239 1.00 93.19 82 SER A CA 1
ATOM 652 C C . SER A 1 82 ? 1.141 -0.350 8.445 1.00 93.19 82 SER A C 1
ATOM 654 O O . SER A 1 82 ? 0.714 -0.065 9.563 1.00 93.19 82 SER A O 1
ATOM 656 N N . GLU A 1 83 ? 0.339 -0.478 7.389 1.00 91.69 83 GLU A N 1
ATOM 657 C CA . GLU A 1 83 ? -1.095 -0.212 7.412 1.00 91.69 83 GLU A CA 1
ATOM 658 C C . GLU A 1 83 ? -1.852 -1.161 8.342 1.00 91.69 83 GLU A C 1
ATOM 660 O O . GLU A 1 83 ? -2.623 -0.689 9.175 1.00 91.69 83 GLU A O 1
ATOM 665 N N . LEU A 1 84 ? -1.591 -2.472 8.279 1.00 93.56 84 LEU A N 1
ATOM 666 C CA . LEU A 1 84 ? -2.190 -3.454 9.189 1.00 93.56 84 LEU A CA 1
ATOM 667 C C . LEU A 1 84 ? -1.857 -3.146 10.651 1.00 93.56 84 LEU A C 1
ATOM 669 O O . LEU A 1 84 ? -2.723 -3.236 11.523 1.00 93.56 84 LEU A O 1
ATOM 673 N N . ASN A 1 85 ? -0.612 -2.757 10.934 1.00 93.06 85 ASN A N 1
ATOM 674 C CA . ASN A 1 85 ? -0.203 -2.369 12.279 1.00 93.06 85 ASN A CA 1
ATOM 675 C C . ASN A 1 85 ? -0.933 -1.099 12.749 1.00 93.06 85 ASN A C 1
ATOM 677 O O . ASN A 1 85 ? -1.396 -1.047 13.888 1.00 93.06 85 ASN A O 1
ATOM 681 N N . ASN A 1 86 ? -1.088 -0.109 11.870 1.00 91.12 86 ASN A N 1
ATOM 682 C CA . ASN A 1 86 ? -1.832 1.112 12.167 1.00 91.12 86 ASN A CA 1
ATOM 683 C C . ASN A 1 86 ? -3.316 0.813 12.449 1.00 91.12 86 ASN A C 1
ATOM 685 O O . ASN A 1 86 ? -3.850 1.231 13.475 1.00 91.12 86 ASN A O 1
ATOM 689 N N . ILE A 1 87 ? -3.962 -0.015 11.618 1.00 91.38 87 ILE A N 1
ATOM 690 C CA . ILE A 1 87 ? -5.365 -0.409 11.819 1.00 91.38 87 ILE A CA 1
ATOM 691 C C . ILE A 1 87 ? -5.538 -1.164 13.144 1.00 91.38 87 ILE A C 1
ATOM 693 O O . ILE A 1 87 ? -6.475 -0.890 13.893 1.00 91.38 87 ILE A O 1
ATOM 697 N N . ARG A 1 88 ? -4.620 -2.072 13.494 1.00 92.56 88 ARG A N 1
ATOM 698 C CA . ARG A 1 88 ? -4.658 -2.789 14.783 1.00 92.56 88 ARG A CA 1
ATOM 699 C C . ARG A 1 88 ? -4.540 -1.853 15.976 1.00 92.56 88 ARG A C 1
ATOM 701 O O . ARG A 1 88 ? -5.264 -2.025 16.955 1.00 92.56 88 ARG A O 1
ATOM 708 N N . GLN A 1 89 ? -3.657 -0.863 15.898 1.00 91.75 89 GLN A N 1
ATOM 709 C CA . GLN A 1 89 ? -3.525 0.148 16.944 1.00 91.75 89 GLN A CA 1
ATOM 710 C C . GLN A 1 89 ? -4.797 0.989 17.056 1.00 91.75 89 GLN A C 1
ATOM 712 O O . GLN A 1 89 ? -5.301 1.182 18.159 1.00 91.75 89 GLN A O 1
ATOM 717 N N . ALA A 1 90 ? -5.371 1.410 15.930 1.00 89.38 90 ALA A N 1
ATOM 718 C CA . ALA A 1 90 ? -6.633 2.138 15.898 1.00 89.38 90 ALA A CA 1
ATOM 719 C C . ALA A 1 90 ? -7.782 1.336 16.539 1.00 89.38 90 ALA A C 1
ATOM 721 O O . ALA A 1 90 ? -8.493 1.864 17.396 1.00 89.38 90 ALA A O 1
ATOM 722 N N . ILE A 1 91 ? -7.915 0.046 16.202 1.00 91.88 91 ILE A N 1
ATOM 723 C CA . ILE A 1 91 ? -8.886 -0.875 16.819 1.00 91.88 91 ILE A CA 1
ATOM 724 C C . ILE A 1 91 ? -8.658 -0.966 18.330 1.00 91.88 91 ILE A C 1
ATOM 726 O O . ILE A 1 91 ? -9.615 -0.909 19.103 1.00 91.88 91 ILE A O 1
ATOM 730 N N . LEU A 1 92 ? -7.404 -1.097 18.767 1.00 91.44 92 LEU A N 1
ATOM 731 C CA . LEU A 1 92 ? -7.071 -1.191 20.185 1.00 91.44 92 LEU A CA 1
ATOM 732 C C . LEU A 1 92 ? -7.456 0.088 20.940 1.00 91.44 92 LEU A C 1
ATOM 734 O O . LEU A 1 92 ? -8.087 0.003 21.991 1.00 91.44 92 LEU A O 1
ATOM 738 N N . ILE A 1 93 ? -7.136 1.266 20.399 1.00 89.56 93 ILE A N 1
ATOM 739 C CA . ILE A 1 93 ? -7.499 2.554 21.009 1.00 89.56 93 ILE A CA 1
ATOM 740 C C . ILE A 1 93 ? -9.025 2.707 21.050 1.00 89.56 93 ILE A C 1
ATOM 742 O O . ILE A 1 93 ? -9.576 3.138 22.065 1.00 89.56 93 ILE A O 1
ATOM 746 N N . PHE A 1 94 ? -9.726 2.317 19.982 1.00 90.12 94 PHE A N 1
ATOM 747 C CA . PHE A 1 94 ? -11.188 2.314 19.951 1.00 90.12 94 PHE A CA 1
ATOM 748 C C . PHE A 1 94 ? -11.768 1.404 21.039 1.00 90.12 94 PHE A C 1
ATOM 750 O O . PHE A 1 94 ? -12.660 1.824 21.776 1.00 90.12 94 PHE A O 1
ATOM 757 N N . LYS A 1 95 ? -11.218 0.194 21.196 1.00 90.06 95 LYS A N 1
ATOM 758 C CA . LYS A 1 95 ? -11.623 -0.746 22.245 1.00 90.06 95 LYS A CA 1
ATOM 759 C C . LYS A 1 95 ? -11.390 -0.181 23.638 1.00 90.06 95 LYS A C 1
ATOM 761 O O . LYS A 1 95 ? -12.276 -0.286 24.474 1.00 90.06 95 LYS A O 1
ATOM 766 N N . ILE A 1 96 ? -10.239 0.440 23.889 1.00 90.75 96 ILE A N 1
ATOM 767 C CA . ILE A 1 96 ? -9.933 1.052 25.190 1.00 90.75 96 ILE A CA 1
ATOM 768 C C . ILE A 1 96 ? -10.931 2.174 25.509 1.00 90.75 96 ILE A C 1
ATOM 770 O O . ILE A 1 96 ? -11.357 2.306 26.651 1.00 90.75 96 ILE A O 1
ATOM 774 N N . LYS A 1 97 ? -11.341 2.960 24.506 1.00 88.69 97 LYS A N 1
ATOM 775 C CA . LYS A 1 97 ? -12.268 4.083 24.698 1.00 88.69 97 LYS A CA 1
ATOM 776 C C . LYS A 1 97 ? -13.731 3.653 24.845 1.00 88.69 97 LYS A C 1
ATOM 778 O O . LYS A 1 97 ? -14.441 4.201 25.679 1.00 88.69 97 LYS A O 1
ATOM 783 N N . ASN A 1 98 ? -14.187 2.711 24.021 1.00 88.81 98 ASN A N 1
ATOM 784 C CA . ASN A 1 98 ? -15.604 2.341 23.906 1.00 88.81 98 ASN A CA 1
ATOM 785 C C . ASN A 1 98 ? -15.939 0.999 24.576 1.00 88.81 98 ASN A C 1
ATOM 787 O O . ASN A 1 98 ? -17.084 0.558 24.527 1.00 88.81 98 ASN A O 1
ATOM 791 N N . ASN A 1 99 ? -14.937 0.333 25.156 1.00 90.25 99 ASN A N 1
ATOM 792 C CA . ASN A 1 99 ? -15.006 -0.996 25.765 1.00 90.25 99 ASN A CA 1
ATOM 793 C C . ASN A 1 99 ? -15.556 -2.106 24.841 1.00 90.25 99 ASN A C 1
ATOM 795 O O . ASN A 1 99 ? -15.967 -3.165 25.309 1.00 90.25 99 ASN A O 1
ATOM 799 N N . ARG A 1 100 ? -15.560 -1.875 23.522 1.00 91.06 100 ARG A N 1
ATOM 800 C CA . ARG A 1 100 ? -16.018 -2.814 22.489 1.00 91.06 100 ARG A CA 1
ATOM 801 C C . ARG A 1 100 ? -15.142 -2.729 21.245 1.00 91.06 100 ARG A C 1
ATOM 803 O O . ARG A 1 100 ? -14.544 -1.686 20.983 1.00 91.06 100 ARG A O 1
ATOM 810 N N . TYR A 1 101 ? -15.097 -3.803 20.466 1.00 92.50 101 TYR A N 1
ATOM 811 C CA . TYR A 1 101 ? -14.556 -3.742 19.110 1.00 92.50 101 TYR A CA 1
ATOM 812 C C . TYR A 1 101 ? -15.518 -2.971 18.188 1.00 92.50 101 TYR A C 1
ATOM 814 O O . TYR A 1 101 ? -16.727 -2.983 18.437 1.00 92.50 101 TYR A O 1
ATOM 822 N N . PRO A 1 102 ? -15.004 -2.257 17.174 1.00 90.81 102 PRO A N 1
ATOM 823 C CA . PRO A 1 102 ? -15.851 -1.605 16.179 1.00 90.81 102 PRO A CA 1
ATOM 824 C C . PRO A 1 102 ? -16.630 -2.655 15.378 1.00 90.81 102 PRO A C 1
ATOM 826 O O . PRO A 1 102 ? -16.125 -3.744 15.119 1.00 90.81 102 PRO A O 1
ATOM 829 N N . GLU A 1 103 ? -17.850 -2.336 14.955 1.00 89.88 103 GLU A N 1
ATOM 830 C CA . GLU A 1 103 ? -18.676 -3.260 14.163 1.00 89.88 103 GLU A CA 1
ATOM 831 C C . GLU A 1 103 ? -18.139 -3.413 12.735 1.00 89.88 103 GLU A C 1
ATOM 833 O O . GLU A 1 103 ? -18.319 -4.445 12.087 1.00 89.88 103 GLU A O 1
ATOM 838 N N . SER A 1 104 ? -17.456 -2.380 12.237 1.00 88.88 104 SER A N 1
ATOM 839 C CA . SER A 1 104 ? -16.819 -2.384 10.924 1.00 88.88 104 SER A CA 1
ATOM 840 C C . SER A 1 104 ? -15.621 -1.439 10.869 1.00 88.88 104 SER A C 1
ATOM 842 O O . SER A 1 104 ? -15.554 -0.441 11.589 1.00 88.88 104 SER A O 1
ATOM 844 N N . LEU A 1 105 ? -14.706 -1.674 9.925 1.00 85.88 105 LEU A N 1
ATOM 845 C CA . LEU A 1 105 ? -13.615 -0.730 9.650 1.00 85.88 105 LEU A CA 1
ATOM 846 C C . LEU A 1 105 ? -14.126 0.651 9.192 1.00 85.88 105 LEU A C 1
ATOM 848 O O . LEU A 1 105 ? -13.456 1.662 9.397 1.00 85.88 105 LEU A O 1
ATOM 852 N N . LYS A 1 106 ? -15.339 0.725 8.625 1.00 85.12 106 LYS A N 1
ATOM 853 C CA . LYS A 1 106 ? -15.983 1.993 8.235 1.00 85.12 106 LYS A CA 1
ATOM 854 C C . LYS A 1 106 ? -16.323 2.856 9.452 1.00 85.12 106 LYS A C 1
ATOM 856 O O . LYS A 1 106 ? -16.234 4.084 9.378 1.00 85.12 106 LYS A O 1
ATOM 861 N N . GLU A 1 107 ? -16.663 2.226 10.578 1.00 83.44 107 GLU A N 1
ATOM 862 C CA . GLU A 1 107 ? -16.873 2.918 11.854 1.00 83.44 107 GLU A CA 1
ATOM 863 C C . GLU A 1 107 ? -15.574 3.590 12.314 1.00 83.44 107 GLU A C 1
ATOM 865 O O . GLU A 1 107 ? -15.603 4.748 12.720 1.00 83.44 107 GLU A O 1
ATOM 870 N N . LEU A 1 108 ? -14.417 2.939 12.158 1.00 82.12 108 LEU A N 1
ATOM 871 C CA . LEU A 1 108 ? -13.111 3.536 12.479 1.00 82.12 108 LEU A CA 1
ATOM 872 C C . LEU A 1 108 ? -12.745 4.705 11.552 1.00 82.12 108 LEU A C 1
ATOM 874 O O . LEU A 1 108 ? -12.207 5.708 12.010 1.00 82.12 108 LEU A O 1
ATOM 878 N N . ALA A 1 109 ? -13.065 4.619 10.260 1.00 78.81 109 ALA A N 1
ATOM 879 C CA . ALA A 1 109 ? -12.807 5.709 9.312 1.00 78.81 109 ALA A CA 1
ATOM 880 C C . ALA A 1 109 ? -13.701 6.944 9.542 1.00 78.81 109 ALA A C 1
ATOM 882 O O . ALA A 1 109 ? -13.336 8.067 9.182 1.00 78.81 109 ALA A O 1
ATOM 883 N N . THR A 1 110 ? -14.886 6.746 10.122 1.00 73.25 110 THR A N 1
ATOM 884 C CA . THR A 1 110 ? -15.859 7.823 10.361 1.00 73.25 110 THR A CA 1
ATOM 885 C C . THR A 1 110 ? -15.746 8.389 11.773 1.00 73.25 110 THR A C 1
ATOM 887 O O . THR A 1 110 ? -15.931 9.590 11.976 1.00 73.25 110 THR A O 1
ATOM 890 N N . SER A 1 111 ? -15.444 7.536 12.752 1.00 70.69 111 SER A N 1
ATOM 891 C CA . SER A 1 111 ? -15.322 7.937 14.146 1.00 70.69 111 SER A CA 1
ATOM 892 C C . SER A 1 111 ? -14.089 8.806 14.355 1.00 70.69 111 SER A C 1
ATOM 894 O O . SER A 1 111 ? -13.008 8.588 13.802 1.00 70.69 111 SER A O 1
ATOM 896 N N . LYS A 1 112 ? -14.283 9.833 15.173 1.00 69.31 112 LYS A N 1
ATOM 897 C CA . LYS A 1 112 ? -13.251 10.792 15.520 1.00 69.31 112 LYS A CA 1
ATOM 898 C C . LYS A 1 112 ? -12.887 10.635 16.987 1.00 69.31 112 LYS A C 1
ATOM 900 O O . LYS A 1 112 ? -13.733 10.329 17.836 1.00 69.31 112 LYS A O 1
ATOM 905 N N . PHE A 1 113 ? -11.621 10.844 17.297 1.00 62.25 113 PHE A N 1
ATOM 906 C CA . PHE A 1 113 ? -11.137 10.922 18.658 1.00 62.25 113 PHE A CA 1
ATOM 907 C C . PHE A 1 113 ? -10.469 12.254 18.915 1.00 62.25 113 PHE A C 1
ATOM 909 O O . PHE A 1 113 ? -9.868 12.875 18.042 1.00 62.25 113 PHE A O 1
ATOM 916 N N . ILE A 1 114 ? -10.622 12.687 20.157 1.00 59.69 114 ILE A N 1
ATOM 917 C CA . ILE A 1 114 ? -9.972 13.875 20.658 1.00 59.69 114 ILE A CA 1
ATOM 918 C C . ILE A 1 114 ? -8.622 13.417 21.192 1.00 59.69 114 ILE A C 1
ATOM 920 O O . ILE A 1 114 ? -8.564 12.640 22.147 1.00 59.69 114 ILE A O 1
ATOM 924 N N 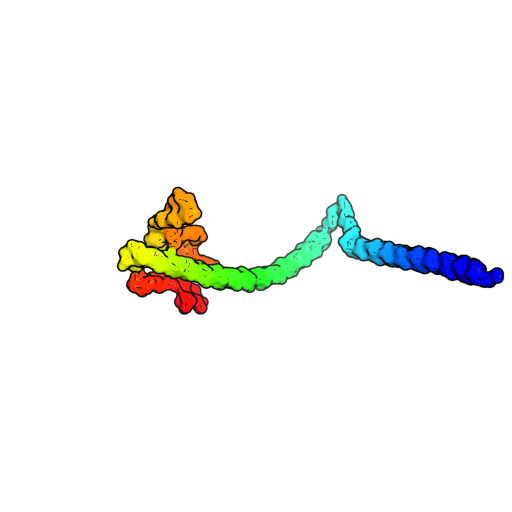. ALA A 1 115 ? -7.551 13.858 20.540 1.00 60.81 115 ALA A N 1
ATOM 925 C CA . ALA A 1 115 ? -6.195 13.654 21.018 1.00 60.81 115 ALA A CA 1
ATOM 926 C C . ALA A 1 115 ? -5.730 14.933 21.718 1.00 60.81 115 ALA A C 1
ATOM 928 O O . ALA A 1 115 ? -5.627 15.988 21.090 1.00 60.81 115 ALA A O 1
ATOM 929 N N . THR A 1 116 ? -5.437 14.844 23.015 1.00 56.00 116 THR A N 1
ATOM 930 C CA . THR A 1 116 ? -4.802 15.946 23.746 1.00 56.00 116 THR A CA 1
ATOM 931 C C . THR A 1 116 ? -3.301 15.873 23.514 1.00 56.00 116 THR A C 1
ATOM 933 O O . THR A 1 116 ? -2.630 14.971 24.020 1.00 56.00 116 THR A O 1
ATOM 936 N N . HIS A 1 117 ? -2.758 16.813 22.741 1.00 60.19 117 HIS A N 1
ATOM 937 C CA . HIS A 1 117 ? -1.312 16.961 22.629 1.00 60.19 117 HIS A CA 1
ATOM 938 C C . HIS A 1 117 ? -0.766 17.758 23.823 1.00 60.19 117 HIS A C 1
ATOM 940 O O . HIS A 1 117 ? -1.458 18.598 24.400 1.00 60.19 117 HIS A O 1
ATOM 946 N N . ARG A 1 118 ? 0.494 17.507 24.205 1.00 51.53 118 ARG A N 1
ATOM 947 C CA . ARG A 1 118 ? 1.202 18.231 25.274 1.00 51.53 118 ARG A CA 1
ATOM 948 C C . ARG A 1 118 ? 1.443 19.681 24.822 1.00 51.53 118 ARG A C 1
ATOM 950 O O . ARG A 1 118 ? 2.519 19.947 24.301 1.00 51.53 118 ARG A O 1
ATOM 957 N N . LYS A 1 119 ? 0.428 20.554 24.949 1.00 57.28 119 LYS A N 1
ATOM 958 C CA . LYS A 1 119 ? 0.409 22.042 24.864 1.00 57.28 119 LYS A CA 1
ATOM 959 C C . LYS A 1 119 ? -1.011 22.543 24.520 1.00 57.28 119 LYS A C 1
ATOM 961 O O . LYS A 1 119 ? -1.201 23.193 23.494 1.00 57.28 119 LYS A O 1
ATOM 966 N N . ASP A 1 120 ? -2.010 22.177 25.325 1.00 57.09 120 ASP A N 1
ATOM 967 C CA . ASP A 1 120 ? -3.383 22.735 25.313 1.00 57.09 120 ASP A CA 1
ATOM 968 C C . ASP A 1 120 ? -4.113 22.784 23.956 1.00 57.09 120 ASP A C 1
ATOM 970 O O . ASP A 1 120 ? -5.102 23.493 23.782 1.00 57.09 120 ASP A O 1
ATOM 974 N N . THR A 1 121 ? -3.651 22.005 22.980 1.00 57.19 121 THR A N 1
ATOM 975 C CA . THR A 1 121 ? -4.213 21.948 21.634 1.00 57.19 121 THR A CA 1
ATOM 976 C C . THR A 1 121 ? -5.025 20.668 21.502 1.00 57.19 121 THR A C 1
ATOM 978 O O . THR A 1 121 ? -4.503 19.555 21.609 1.00 57.19 121 THR A O 1
ATOM 981 N N . ILE A 1 122 ? -6.332 20.850 21.317 1.00 58.41 122 ILE A N 1
ATOM 982 C CA . ILE A 1 122 ? -7.308 19.786 21.095 1.00 58.41 122 ILE A CA 1
ATOM 983 C C . ILE A 1 122 ? -7.422 19.602 19.582 1.00 58.41 122 ILE A C 1
ATOM 985 O O . ILE A 1 122 ? -7.935 20.486 18.897 1.00 58.41 122 ILE A O 1
ATOM 989 N N . PHE A 1 123 ? -6.951 18.471 19.058 1.00 62.62 123 PHE A N 1
ATOM 990 C CA . PHE A 1 123 ? -7.176 18.111 17.658 1.00 62.62 123 PHE A CA 1
ATOM 991 C C . PHE A 1 123 ? -8.215 16.993 17.564 1.00 62.62 123 PHE A C 1
ATOM 993 O O . PHE A 1 123 ? -8.173 16.010 18.310 1.00 62.62 123 PHE A O 1
ATOM 1000 N N . GLU A 1 124 ? -9.162 17.169 16.643 1.00 61.78 124 GLU A N 1
ATOM 1001 C CA . GLU A 1 124 ? -10.157 16.167 16.281 1.00 61.78 124 GLU A CA 1
ATOM 1002 C C . GLU A 1 124 ? -9.572 15.305 15.149 1.00 61.78 124 GLU A C 1
ATOM 1004 O O . GLU A 1 124 ? -9.541 15.726 13.995 1.00 61.78 124 GLU A O 1
ATOM 1009 N N . ALA A 1 125 ? -9.058 14.121 15.484 1.00 64.06 125 ALA A N 1
ATOM 1010 C CA . ALA A 1 125 ? -8.424 13.210 14.529 1.00 64.06 125 ALA A CA 1
ATOM 1011 C C . ALA A 1 125 ? -9.328 12.004 14.238 1.00 64.06 125 ALA A C 1
ATOM 1013 O O . ALA A 1 125 ? -10.093 11.565 15.098 1.00 64.06 125 ALA A O 1
ATOM 1014 N N . LYS A 1 126 ? -9.255 11.446 13.028 1.00 72.06 126 LYS A N 1
ATOM 1015 C CA . LYS A 1 126 ? -9.924 10.176 12.693 1.00 72.06 126 LYS A CA 1
ATOM 1016 C C . LYS A 1 126 ? -9.047 9.001 13.110 1.00 72.06 126 LYS A C 1
ATOM 1018 O O . LYS A 1 126 ? -7.827 9.091 13.020 1.00 72.06 126 LYS A O 1
ATOM 1023 N N . TYR A 1 127 ? -9.652 7.888 13.532 1.00 64.75 127 TYR A N 1
ATOM 1024 C CA . TYR A 1 127 ? -8.891 6.674 13.872 1.00 64.75 127 TYR A CA 1
ATOM 1025 C C . TYR A 1 127 ? -8.173 6.069 12.661 1.00 64.75 127 TYR A C 1
ATOM 1027 O O . TYR A 1 127 ? -7.117 5.466 12.819 1.00 64.75 127 TYR A O 1
ATOM 1035 N N . LEU A 1 128 ? -8.738 6.244 11.464 1.00 75.56 128 LEU A N 1
ATOM 1036 C CA . LEU A 1 128 ? -8.117 5.889 10.192 1.00 75.56 128 LEU A CA 1
ATOM 1037 C C . LEU A 1 128 ? -8.175 7.098 9.258 1.00 75.56 128 LEU A C 1
ATOM 1039 O O . LEU A 1 128 ? -9.255 7.589 8.925 1.00 75.56 128 LEU A O 1
ATOM 1043 N N . GLU A 1 129 ? -7.010 7.573 8.836 1.00 69.94 129 GLU A N 1
ATOM 1044 C CA . GLU A 1 129 ? -6.853 8.718 7.942 1.00 69.94 129 GLU A CA 1
ATOM 1045 C C . GLU A 1 129 ? -5.957 8.308 6.763 1.00 69.94 129 GLU A C 1
ATOM 1047 O O . GLU A 1 129 ? -5.047 7.506 6.946 1.00 69.94 129 GLU A O 1
ATOM 1052 N N . HIS A 1 130 ? -6.206 8.856 5.568 1.00 68.81 130 HIS A N 1
ATOM 1053 C CA . HIS A 1 130 ? -5.388 8.658 4.355 1.00 68.81 130 HIS A CA 1
ATOM 1054 C C . HIS A 1 130 ? -5.413 7.269 3.680 1.00 68.81 130 HIS A C 1
ATOM 1056 O O . HIS A 1 130 ? -4.506 6.955 2.916 1.00 68.81 130 HIS A O 1
ATOM 1062 N N . TYR A 1 131 ? -6.455 6.460 3.878 1.00 79.69 131 TYR A N 1
ATOM 1063 C CA . TYR A 1 131 ? -6.595 5.192 3.149 1.00 79.69 131 TYR A CA 1
ATOM 1064 C C . TYR A 1 131 ? -7.314 5.353 1.807 1.00 79.69 131 TYR A C 1
ATOM 1066 O O . TYR A 1 131 ? -8.212 6.188 1.670 1.00 79.69 131 TYR A O 1
ATOM 1074 N N . ALA A 1 132 ? -6.952 4.511 0.835 1.00 79.31 132 ALA A N 1
ATOM 1075 C CA . ALA A 1 132 ? -7.687 4.389 -0.416 1.00 79.31 132 ALA A CA 1
ATOM 1076 C C . ALA A 1 132 ? -9.079 3.794 -0.148 1.00 79.31 132 ALA A C 1
ATOM 1078 O O . ALA A 1 132 ? -9.230 2.852 0.632 1.00 79.31 132 ALA A O 1
ATOM 1079 N N . ILE A 1 133 ? -10.106 4.379 -0.765 1.00 83.31 133 ILE A N 1
ATOM 1080 C CA . ILE A 1 133 ? -11.501 3.985 -0.567 1.00 83.31 133 ILE A CA 1
ATOM 1081 C C . ILE A 1 133 ? -12.112 3.632 -1.920 1.00 83.31 133 ILE A C 1
ATOM 1083 O O . ILE A 1 133 ? -12.059 4.433 -2.852 1.00 83.31 133 ILE A O 1
ATOM 1087 N N . ASP A 1 134 ? -12.719 2.450 -2.009 1.00 85.00 134 ASP A N 1
ATOM 1088 C CA . ASP A 1 134 ? -13.487 2.035 -3.186 1.00 85.00 134 ASP A CA 1
ATOM 1089 C C . ASP A 1 134 ? -14.872 2.713 -3.238 1.00 85.00 134 ASP A C 1
ATOM 1091 O O . ASP A 1 134 ? -15.352 3.277 -2.251 1.00 85.00 134 ASP A O 1
ATOM 1095 N N . LYS A 1 135 ? -15.572 2.607 -4.370 1.00 83.50 135 LYS A N 1
ATOM 1096 C CA . LYS A 1 135 ? -16.958 3.065 -4.573 1.00 83.50 135 LYS A CA 1
ATOM 1097 C C . LYS A 1 135 ? -17.906 2.579 -3.472 1.00 83.50 135 LYS A C 1
ATOM 1099 O O . LYS A 1 135 ? -18.769 3.335 -3.028 1.00 83.50 135 LYS A O 1
ATOM 1104 N N . ASP A 1 136 ? -17.674 1.374 -2.957 1.00 82.25 136 ASP A N 1
ATOM 1105 C CA . ASP A 1 136 ? -18.458 0.755 -1.881 1.00 82.25 136 ASP A CA 1
ATOM 1106 C C . ASP A 1 136 ? -18.075 1.239 -0.469 1.00 82.25 136 ASP A C 1
ATOM 1108 O O . ASP A 1 136 ? -18.536 0.709 0.552 1.00 82.25 136 ASP A O 1
ATOM 1112 N N . LYS A 1 137 ? -17.231 2.272 -0.382 1.00 83.12 137 LYS A N 1
ATOM 1113 C CA . LYS A 1 137 ? -16.683 2.836 0.858 1.00 83.12 137 LYS A CA 1
ATOM 1114 C C . LYS A 1 137 ? -15.877 1.831 1.684 1.00 83.12 137 LYS A C 1
ATOM 1116 O O . LYS A 1 137 ? -15.839 1.924 2.910 1.00 83.12 137 LYS A O 1
ATOM 1121 N N . ASN A 1 138 ? -15.283 0.839 1.028 1.00 86.25 138 ASN A N 1
ATOM 1122 C CA . ASN A 1 138 ? -14.391 -0.122 1.665 1.00 86.25 138 ASN A CA 1
ATOM 1123 C C . ASN A 1 138 ? -12.968 0.434 1.672 1.00 86.25 138 ASN A C 1
ATOM 1125 O O . ASN A 1 138 ? -12.551 1.070 0.708 1.00 86.25 138 ASN A O 1
ATOM 1129 N N . ILE A 1 139 ? -12.249 0.190 2.764 1.00 87.81 139 ILE A N 1
ATOM 1130 C CA . ILE A 1 139 ? -10.841 0.557 2.895 1.00 87.81 139 ILE A CA 1
ATOM 1131 C C . ILE A 1 139 ? -10.027 -0.457 2.097 1.00 87.81 139 ILE A C 1
ATOM 1133 O O . ILE A 1 139 ? -10.147 -1.662 2.340 1.00 87.81 139 ILE A O 1
ATOM 1137 N N . LEU A 1 140 ? -9.236 0.043 1.157 1.00 91.25 140 LEU A N 1
ATOM 1138 C CA . LEU A 1 140 ? -8.367 -0.749 0.302 1.00 91.25 140 LEU A CA 1
ATOM 1139 C C . LEU A 1 140 ? -6.955 -0.815 0.879 1.00 91.25 140 LEU A C 1
ATOM 1141 O O . LEU A 1 140 ? -6.488 0.125 1.525 1.00 91.25 140 LEU A O 1
ATOM 1145 N N . ASP A 1 141 ? -6.302 -1.939 0.630 1.00 91.50 141 ASP A N 1
ATOM 1146 C CA . ASP A 1 141 ? -4.896 -2.171 0.914 1.00 91.50 141 ASP A CA 1
ATOM 1147 C C . ASP A 1 141 ? -3.999 -1.694 -0.254 1.00 91.50 141 ASP A C 1
ATOM 1149 O O . ASP A 1 141 ? -4.502 -1.299 -1.311 1.00 91.50 141 ASP A O 1
ATOM 1153 N N . PRO A 1 142 ? -2.659 -1.748 -0.127 1.00 91.62 142 PRO A N 1
ATOM 1154 C CA . PRO A 1 142 ? -1.739 -1.341 -1.198 1.00 91.62 142 PRO A CA 1
ATOM 1155 C C . PRO A 1 142 ? -1.804 -2.203 -2.470 1.00 91.62 142 PRO A C 1
ATOM 1157 O O . PRO A 1 142 ? -1.140 -1.899 -3.466 1.00 91.62 142 PRO A O 1
ATOM 1160 N N . PHE A 1 143 ? -2.542 -3.313 -2.428 1.00 91.19 143 PHE A N 1
ATOM 1161 C CA . PHE A 1 143 ? -2.808 -4.205 -3.551 1.00 91.19 143 PHE A CA 1
ATOM 1162 C C . PHE A 1 143 ? -4.200 -3.981 -4.154 1.00 91.19 143 PHE A C 1
ATOM 1164 O O . PHE A 1 143 ? -4.634 -4.809 -4.958 1.00 91.19 143 PHE A O 1
ATOM 1171 N N . ASP A 1 144 ? -4.870 -2.886 -3.782 1.00 90.56 144 ASP A N 1
ATOM 1172 C CA . ASP A 1 144 ? -6.213 -2.510 -4.223 1.00 90.56 144 ASP A CA 1
ATOM 1173 C C . ASP A 1 144 ? -7.290 -3.537 -3.826 1.00 90.56 144 ASP A C 1
ATOM 1175 O O . ASP A 1 144 ? -8.353 -3.626 -4.440 1.00 90.56 144 ASP A O 1
ATOM 1179 N N . MET A 1 145 ? -7.027 -4.329 -2.783 1.00 91.31 145 MET A N 1
ATOM 1180 C CA . MET A 1 145 ? -7.966 -5.301 -2.229 1.00 91.31 145 MET A CA 1
ATOM 1181 C C . MET A 1 145 ? -8.571 -4.770 -0.928 1.00 91.31 145 MET A C 1
ATOM 1183 O O . MET A 1 145 ? -7.878 -4.131 -0.137 1.00 91.31 145 MET A O 1
ATOM 1187 N N . PRO A 1 146 ? -9.860 -5.027 -0.653 1.00 91.62 146 PRO A N 1
ATOM 1188 C CA . PRO A 1 146 ? -10.457 -4.610 0.605 1.00 91.62 146 PRO A CA 1
ATOM 1189 C C . PRO A 1 146 ? -9.854 -5.385 1.781 1.00 91.62 146 PRO A C 1
ATOM 1191 O O . PRO A 1 146 ? -9.621 -6.593 1.695 1.00 91.62 146 PRO A O 1
ATOM 1194 N N . TYR A 1 147 ? -9.661 -4.702 2.910 1.00 92.00 147 TYR A N 1
ATOM 1195 C CA . TYR A 1 147 ? -9.289 -5.365 4.159 1.00 92.00 147 TYR A CA 1
ATOM 1196 C C . TYR A 1 147 ? -10.418 -6.265 4.668 1.00 92.00 147 TYR A C 1
ATOM 1198 O O . TYR A 1 147 ? -11.583 -5.862 4.718 1.00 92.00 147 TYR A O 1
ATOM 1206 N N . ALA A 1 148 ? -10.058 -7.463 5.119 1.00 92.25 148 ALA A N 1
ATOM 1207 C CA . ALA A 1 148 ? -10.961 -8.335 5.852 1.00 92.25 148 ALA A CA 1
ATOM 1208 C C . ALA A 1 148 ? -10.880 -8.019 7.348 1.00 92.25 148 ALA A C 1
ATOM 1210 O O . ALA A 1 148 ? -9.797 -7.798 7.899 1.00 92.25 148 ALA A O 1
ATOM 1211 N N . TYR A 1 149 ? -12.039 -7.984 8.002 1.00 93.69 149 TYR A N 1
ATOM 1212 C CA . TYR A 1 149 ? -12.157 -7.637 9.410 1.00 93.69 149 TYR A CA 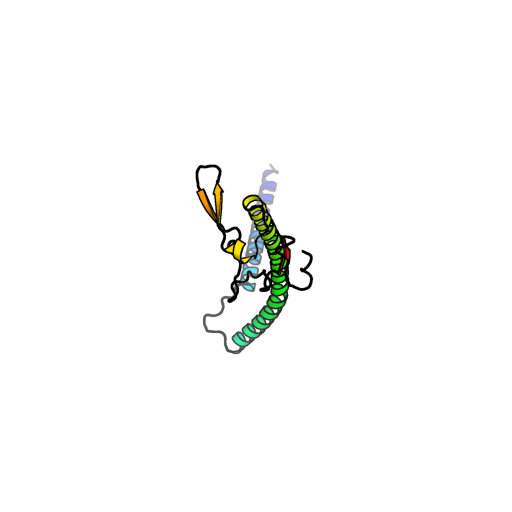1
ATOM 1213 C C . TYR A 1 149 ? -13.188 -8.511 10.112 1.00 93.69 149 TYR A C 1
ATOM 1215 O O . TYR A 1 149 ? -14.287 -8.716 9.602 1.00 93.69 149 TYR A O 1
ATOM 1223 N N . ASP A 1 150 ? -12.831 -8.972 11.305 1.00 93.56 150 ASP A N 1
ATOM 1224 C CA . ASP A 1 150 ? -13.716 -9.690 12.213 1.00 93.56 150 ASP A CA 1
ATOM 1225 C C . ASP A 1 150 ? -13.981 -8.836 13.462 1.00 93.56 150 ASP A C 1
ATOM 1227 O O . ASP A 1 150 ? -13.058 -8.524 14.219 1.00 93.56 150 ASP A O 1
ATOM 1231 N N . HIS A 1 151 ? -15.247 -8.472 13.690 1.00 90.69 151 HIS A N 1
ATOM 1232 C CA . HIS A 1 151 ? -15.653 -7.641 14.826 1.00 90.69 151 HIS A CA 1
ATOM 1233 C C . HIS A 1 151 ? -15.611 -8.381 16.170 1.00 90.69 151 HIS A C 1
ATOM 1235 O O . HIS A 1 151 ? -15.529 -7.736 17.212 1.00 90.69 151 HIS A O 1
ATOM 1241 N N . ILE A 1 152 ? -15.667 -9.720 16.186 1.00 90.75 152 ILE A N 1
ATOM 1242 C CA . ILE A 1 152 ? -15.701 -10.491 17.438 1.00 90.75 152 ILE A CA 1
ATOM 1243 C C . ILE A 1 152 ? -14.295 -10.548 18.027 1.00 90.75 152 ILE A C 1
ATOM 1245 O O . ILE A 1 152 ? -14.083 -10.301 19.215 1.00 90.75 152 ILE A O 1
ATOM 1249 N N . THR A 1 153 ? -13.322 -10.865 17.175 1.00 90.19 153 THR A N 1
ATOM 1250 C CA . THR A 1 153 ? -11.917 -11.002 17.572 1.00 90.19 153 THR A CA 1
ATOM 1251 C C . THR A 1 153 ? -11.139 -9.690 17.455 1.00 90.19 153 THR A C 1
ATOM 1253 O O . THR A 1 153 ? -10.096 -9.527 18.091 1.00 90.19 153 THR A O 1
ATOM 1256 N N . GLY A 1 154 ? -11.632 -8.742 16.653 1.00 89.19 154 GLY A N 1
ATOM 1257 C CA . GLY A 1 154 ? -10.920 -7.521 16.288 1.00 89.19 154 GLY A CA 1
ATOM 1258 C C . GLY A 1 154 ? -9.766 -7.759 15.313 1.00 89.19 154 GLY A C 1
ATOM 1259 O O . GLY A 1 154 ? -8.885 -6.905 15.193 1.00 89.19 154 GLY A O 1
ATOM 1260 N N . ARG A 1 155 ? -9.720 -8.922 14.653 1.00 92.50 155 ARG A N 1
ATOM 1261 C CA . ARG A 1 155 ? -8.646 -9.286 13.728 1.00 92.50 155 ARG A CA 1
ATOM 1262 C C . ARG A 1 155 ? -8.838 -8.584 12.384 1.00 92.50 155 ARG A C 1
ATOM 1264 O O . ARG A 1 155 ? -9.942 -8.550 11.853 1.00 92.50 155 ARG A O 1
ATOM 1271 N N . VAL A 1 156 ? -7.742 -8.069 11.827 1.00 93.50 156 VAL A N 1
ATOM 1272 C CA . VAL A 1 156 ? -7.683 -7.468 10.487 1.00 93.50 156 VAL A CA 1
ATOM 1273 C C . VAL A 1 156 ? -6.551 -8.099 9.681 1.00 93.50 156 VAL A C 1
ATOM 1275 O O . VAL A 1 156 ? -5.453 -8.293 10.217 1.00 93.50 156 VAL A O 1
ATOM 1278 N N . TRP A 1 157 ? -6.828 -8.422 8.419 1.00 93.75 157 TRP A N 1
ATOM 1279 C CA . TRP A 1 157 ? -5.874 -9.006 7.475 1.00 93.75 157 TRP A CA 1
ATOM 1280 C C . TRP A 1 157 ? -6.176 -8.568 6.036 1.00 93.75 157 TRP A C 1
ATOM 1282 O O . TRP A 1 157 ? -7.266 -8.074 5.737 1.00 93.75 157 TRP A O 1
ATOM 1292 N N . SER A 1 158 ? -5.199 -8.732 5.142 1.00 93.75 158 SER A N 1
ATOM 1293 C CA . SER A 1 158 ? -5.403 -8.535 3.701 1.00 93.75 158 SER A CA 1
ATOM 1294 C C . SER A 1 158 ? -5.960 -9.808 3.064 1.00 93.75 158 SER A C 1
ATOM 1296 O O . SER A 1 158 ? -5.570 -10.917 3.424 1.00 93.75 158 SER A O 1
ATOM 1298 N N . VAL A 1 159 ? -6.854 -9.645 2.088 1.00 93.25 159 VAL A N 1
ATOM 1299 C CA . VAL A 1 159 ? -7.412 -10.745 1.278 1.00 93.25 159 VAL A CA 1
ATOM 1300 C C . VAL A 1 159 ? -6.405 -11.237 0.225 1.00 93.25 159 VAL A C 1
ATOM 1302 O O . VAL A 1 159 ? -6.602 -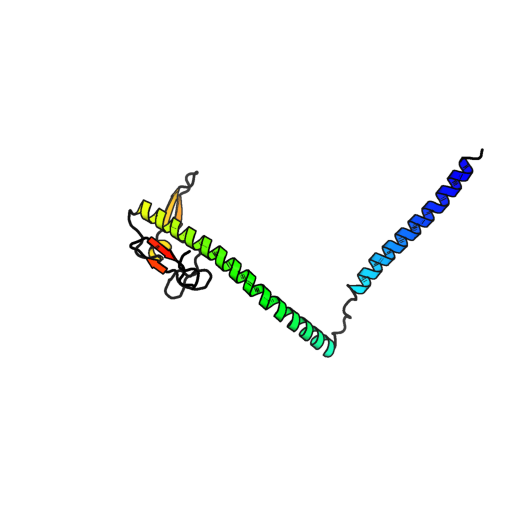12.276 -0.407 1.00 93.25 159 VAL A O 1
ATOM 1305 N N . LYS A 1 160 ? -5.287 -10.526 0.030 1.00 92.62 160 LYS A N 1
ATOM 1306 C CA . LYS A 1 160 ? -4.247 -10.921 -0.916 1.00 92.62 160 LYS A CA 1
ATOM 1307 C C . LYS A 1 160 ? -3.643 -12.268 -0.515 1.00 92.62 160 LYS A C 1
ATOM 1309 O O . LYS A 1 160 ? -3.036 -12.411 0.547 1.00 92.62 160 LYS A O 1
ATOM 1314 N N . LYS A 1 161 ? -3.718 -13.237 -1.435 1.00 91.00 161 LYS A N 1
ATOM 1315 C CA . LYS A 1 161 ? -3.101 -14.562 -1.283 1.00 91.00 161 LYS A CA 1
ATOM 1316 C C . LYS A 1 161 ? -1.637 -14.441 -0.845 1.00 91.00 161 LYS A C 1
ATOM 1318 O O . LYS A 1 161 ? -0.840 -13.784 -1.513 1.00 91.00 161 LYS A O 1
ATOM 1323 N N . GLY A 1 162 ? -1.293 -15.118 0.250 1.00 89.31 162 GLY A N 1
ATOM 1324 C CA . GLY A 1 162 ? 0.050 -15.106 0.846 1.00 89.31 162 GLY A CA 1
ATOM 1325 C C . GLY A 1 162 ? 0.266 -14.055 1.943 1.00 89.31 162 GLY A C 1
ATOM 1326 O O . GLY A 1 162 ? 1.278 -14.125 2.636 1.00 89.31 162 GLY A O 1
ATOM 1327 N N . PHE A 1 163 ? -0.685 -13.137 2.148 1.00 89.88 163 PHE A N 1
ATOM 1328 C CA . PHE A 1 163 ? -0.627 -12.082 3.173 1.00 89.88 163 PHE A CA 1
ATOM 1329 C C . PHE A 1 163 ? -1.767 -12.170 4.199 1.00 89.88 163 PHE A C 1
ATOM 1331 O O . PHE A 1 163 ? -1.882 -11.328 5.084 1.00 89.88 163 PHE A O 1
ATOM 1338 N N . GLU A 1 164 ? -2.586 -13.216 4.118 1.00 89.38 164 GLU A N 1
ATOM 1339 C CA . GLU A 1 164 ? -3.746 -13.446 4.989 1.00 89.38 164 GLU A CA 1
ATOM 1340 C C . GLU A 1 164 ? -3.370 -13.615 6.471 1.00 89.38 164 GLU A C 1
ATOM 1342 O O . GLU A 1 164 ? -4.182 -13.364 7.358 1.00 89.38 164 GLU A O 1
ATOM 1347 N N . SER A 1 165 ? -2.140 -14.054 6.755 1.00 87.50 165 SER A N 1
ATOM 1348 C CA . SER A 1 165 ? -1.662 -14.332 8.115 1.00 87.50 165 SER A CA 1
ATOM 1349 C C . SER A 1 165 ? -0.866 -13.191 8.753 1.00 87.50 165 SER A C 1
ATOM 1351 O O . SER A 1 165 ? -0.356 -13.365 9.863 1.00 87.50 165 SER A O 1
ATOM 1353 N N . TRP A 1 166 ? -0.659 -12.091 8.029 1.00 85.25 166 TRP A N 1
ATOM 1354 C CA . TRP A 1 166 ? 0.136 -10.950 8.492 1.00 85.25 166 TRP A CA 1
ATOM 1355 C C . TRP A 1 166 ? -0.619 -10.108 9.506 1.00 85.25 166 TRP A C 1
ATOM 1357 O O . TRP A 1 166 ? -1.860 -10.212 9.563 1.00 85.25 166 TRP A O 1
#

Sequence (166 aa):
MMSKLFKKFSMRDSGFKDSQETLNQQKRKSSFKKIFLKPFNEIGGGIVESMLVLIVMSILVVVVVDRYETIVEEAKKVALKSELNNIRQAILIFKIKNNRYPESLKELATSKFIATHRKDTIFEAKYLEHYAIDKDKNILDPFDMPYAYDHITGRVWSVKKGFESW